Protein AF-A0A7C4ZW65-F1 (afdb_monomer_lite)

Structure (mmCIF, N/CA/C/O backbone):
data_AF-A0A7C4ZW65-F1
#
_entry.id   AF-A0A7C4ZW65-F1
#
loop_
_atom_site.group_PDB
_atom_site.id
_atom_site.type_symbol
_atom_site.label_atom_id
_atom_site.label_alt_id
_atom_site.label_comp_id
_atom_site.label_asym_id
_atom_site.label_entity_id
_atom_site.label_seq_id
_atom_site.pdbx_PDB_ins_code
_atom_site.Cartn_x
_atom_site.Cartn_y
_atom_site.Cartn_z
_atom_site.occupancy
_atom_site.B_iso_or_equiv
_atom_site.auth_seq_id
_atom_site.auth_comp_id
_atom_site.auth_asym_id
_atom_site.auth_atom_id
_atom_site.pdbx_PDB_model_num
ATOM 1 N N . MET A 1 1 ? -8.402 13.668 20.852 1.00 48.03 1 MET A N 1
ATOM 2 C CA . MET A 1 1 ? -8.066 12.377 20.219 1.00 48.03 1 MET A CA 1
ATOM 3 C C . MET A 1 1 ? -7.786 11.388 21.330 1.00 48.03 1 MET A C 1
ATOM 5 O O . MET A 1 1 ? -6.977 11.691 22.197 1.00 48.03 1 MET A O 1
ATOM 9 N N . THR A 1 2 ? -8.553 10.305 21.391 1.00 44.25 2 THR A N 1
ATOM 10 C CA . THR A 1 2 ? -8.448 9.251 22.409 1.00 44.25 2 THR A CA 1
ATOM 11 C C . THR A 1 2 ? -7.319 8.282 22.053 1.00 44.25 2 THR A C 1
ATOM 13 O O . THR A 1 2 ? -7.016 8.084 20.884 1.00 44.25 2 THR A O 1
ATOM 16 N N . VAL A 1 3 ? -6.696 7.667 23.058 1.00 61.88 3 VAL A N 1
ATOM 17 C CA . VAL A 1 3 ? -5.503 6.804 22.920 1.00 61.88 3 VAL A CA 1
ATOM 18 C C . VAL A 1 3 ? -5.680 5.665 21.896 1.00 61.88 3 VAL A C 1
ATOM 20 O O . VAL A 1 3 ? -4.721 5.285 21.232 1.00 61.88 3 VAL A O 1
ATOM 23 N N . THR A 1 4 ? -6.902 5.161 21.705 1.00 62.88 4 THR A N 1
ATOM 24 C CA . THR A 1 4 ? -7.236 4.117 20.720 1.00 62.88 4 THR A CA 1
ATOM 25 C C . THR A 1 4 ? -7.023 4.548 19.267 1.00 62.88 4 THR A C 1
ATOM 27 O O . THR A 1 4 ? -6.539 3.746 18.473 1.00 62.88 4 THR A O 1
ATOM 30 N N . SER A 1 5 ? -7.305 5.809 18.906 1.00 72.50 5 SER A N 1
ATOM 31 C CA . SER A 1 5 ? -7.116 6.268 17.521 1.00 72.50 5 SER A CA 1
ATOM 32 C C . SER A 1 5 ? -5.635 6.321 17.138 1.00 72.50 5 SER A C 1
ATOM 34 O O . SER A 1 5 ? -5.288 5.985 16.014 1.00 72.50 5 SER A O 1
ATOM 36 N N . ASP A 1 6 ? -4.750 6.666 18.080 1.00 86.44 6 ASP A N 1
ATOM 37 C CA . ASP A 1 6 ? -3.298 6.711 17.848 1.00 86.44 6 ASP A CA 1
ATOM 38 C C . ASP A 1 6 ? -2.697 5.309 17.632 1.00 86.44 6 ASP A C 1
ATOM 40 O O . ASP A 1 6 ? -1.821 5.126 16.787 1.00 86.44 6 ASP A O 1
ATOM 44 N N . VAL A 1 7 ? -3.195 4.290 18.344 1.00 93.81 7 VAL A N 1
ATOM 45 C CA . VAL A 1 7 ? -2.775 2.892 18.134 1.00 93.81 7 VAL A CA 1
ATOM 46 C C . VAL A 1 7 ? -3.217 2.388 16.761 1.00 93.81 7 VAL A C 1
ATOM 48 O O . VAL A 1 7 ? -2.389 1.863 16.014 1.00 93.81 7 VAL A O 1
ATOM 51 N N . ASN A 1 8 ? -4.485 2.594 16.398 1.00 95.38 8 ASN A N 1
ATOM 52 C CA . ASN A 1 8 ? -5.012 2.140 15.111 1.00 95.38 8 ASN A CA 1
ATOM 53 C C . ASN A 1 8 ? -4.321 2.873 13.944 1.00 95.38 8 ASN A C 1
ATOM 55 O O . ASN A 1 8 ? -3.942 2.247 12.956 1.00 95.38 8 ASN A O 1
ATOM 59 N N . GLU A 1 9 ? -4.065 4.181 14.068 1.00 96.56 9 GLU A N 1
ATOM 60 C CA . GLU A 1 9 ? -3.300 4.939 13.068 1.00 96.56 9 GLU A CA 1
ATOM 61 C C . GLU A 1 9 ? -1.874 4.398 12.891 1.00 96.56 9 GLU A C 1
ATOM 63 O O . GLU A 1 9 ? -1.397 4.298 11.759 1.00 96.56 9 GLU A O 1
ATOM 68 N N . LYS A 1 10 ? -1.194 4.013 13.980 1.00 96.75 10 LYS A N 1
ATOM 69 C CA . LYS A 1 10 ? 0.141 3.391 13.920 1.00 96.75 10 LYS A CA 1
ATOM 70 C C . LYS A 1 10 ? 0.119 2.022 13.244 1.00 96.75 10 LYS A C 1
ATOM 72 O O . LYS A 1 10 ? 1.019 1.736 12.458 1.00 96.75 10 LYS A O 1
ATOM 77 N N . GLN A 1 11 ? -0.894 1.198 13.506 1.00 96.25 11 GLN A N 1
ATOM 78 C CA . GLN A 1 11 ? -1.050 -0.103 12.847 1.00 96.25 11 GLN A CA 1
ATOM 79 C C . GLN A 1 11 ? -1.288 0.060 11.342 1.00 96.25 11 GLN A C 1
ATOM 81 O O . GLN A 1 11 ? -0.574 -0.531 10.535 1.00 96.25 11 GLN A O 1
ATOM 86 N N . VAL A 1 12 ? -2.217 0.940 10.959 1.00 97.56 12 VAL A N 1
ATOM 87 C CA . VAL A 1 12 ? -2.500 1.256 9.551 1.00 97.56 12 VAL A CA 1
ATOM 88 C C . VAL A 1 12 ? -1.262 1.828 8.861 1.00 97.56 12 VAL A C 1
ATOM 90 O O . VAL A 1 12 ? -0.955 1.454 7.730 1.00 97.56 12 VAL A O 1
ATOM 93 N N . ARG A 1 13 ? -0.504 2.693 9.546 1.00 98.00 13 ARG A N 1
ATOM 94 C CA . ARG A 1 13 ? 0.768 3.216 9.037 1.00 98.00 13 ARG A CA 1
ATOM 95 C C . ARG A 1 13 ? 1.753 2.095 8.733 1.00 98.00 13 ARG A C 1
ATOM 97 O O . ARG A 1 13 ? 2.300 2.081 7.637 1.00 98.00 13 ARG A O 1
ATOM 104 N N . ALA A 1 14 ? 1.940 1.163 9.665 1.00 97.38 14 ALA A N 1
ATOM 105 C CA . ALA A 1 14 ? 2.841 0.034 9.475 1.00 97.38 14 ALA A CA 1
ATOM 106 C C . ALA A 1 14 ? 2.431 -0.814 8.261 1.00 97.38 14 ALA A C 1
ATOM 108 O O . ALA A 1 14 ? 3.272 -1.096 7.414 1.00 97.38 14 ALA A O 1
ATOM 109 N N . VAL A 1 15 ? 1.139 -1.134 8.112 1.00 97.38 15 VAL A N 1
ATOM 110 C CA . VAL A 1 15 ? 0.624 -1.887 6.952 1.00 97.38 15 VAL A CA 1
ATOM 111 C C . VAL A 1 15 ? 0.922 -1.164 5.634 1.00 97.38 15 VAL A C 1
ATOM 113 O O . VAL A 1 15 ? 1.446 -1.772 4.700 1.00 97.38 15 VAL A O 1
ATOM 116 N N . ILE A 1 16 ? 0.642 0.141 5.557 1.00 98.12 16 ILE A N 1
ATOM 117 C CA . ILE A 1 16 ? 0.855 0.947 4.346 1.00 98.12 16 ILE A CA 1
ATOM 118 C C . ILE A 1 16 ? 2.348 1.079 4.013 1.00 98.12 16 ILE A C 1
ATOM 120 O O . ILE A 1 16 ? 2.740 0.967 2.850 1.00 98.12 16 ILE A O 1
ATOM 124 N N . GLU A 1 17 ? 3.195 1.321 5.013 1.00 97.25 17 GLU A N 1
ATOM 125 C CA . GLU A 1 17 ? 4.640 1.475 4.825 1.00 97.25 17 GLU A CA 1
ATOM 126 C C . GLU A 1 17 ? 5.306 0.147 4.435 1.00 97.25 17 GLU A C 1
ATOM 128 O O . GLU A 1 17 ? 6.181 0.143 3.562 1.00 97.25 17 GLU A O 1
ATOM 133 N N . SER A 1 18 ? 4.854 -0.977 5.003 1.00 97.38 18 SER A N 1
ATOM 134 C CA . SER A 1 18 ? 5.272 -2.324 4.602 1.00 97.38 18 SER A CA 1
ATOM 135 C C . SER A 1 18 ? 4.845 -2.657 3.175 1.00 97.38 18 SER A C 1
ATOM 137 O O . SER A 1 18 ? 5.672 -3.144 2.409 1.00 97.38 18 SER A O 1
ATOM 139 N N . TRP A 1 19 ? 3.611 -2.332 2.775 1.00 97.75 19 TRP A N 1
ATOM 140 C CA . TRP A 1 19 ? 3.165 -2.500 1.388 1.00 97.75 19 TRP A CA 1
ATOM 141 C C . TRP A 1 19 ? 4.011 -1.663 0.420 1.00 97.75 19 TRP A C 1
ATOM 143 O O . TRP A 1 19 ? 4.538 -2.190 -0.556 1.00 97.75 19 TRP A O 1
ATOM 153 N N . ALA A 1 20 ? 4.241 -0.381 0.722 1.00 96.19 20 ALA A N 1
ATOM 154 C CA . ALA A 1 20 ? 5.085 0.470 -0.116 1.00 96.19 20 ALA A CA 1
ATOM 155 C C . ALA A 1 20 ? 6.532 -0.048 -0.198 1.00 96.19 20 ALA A C 1
ATOM 157 O O . ALA A 1 20 ? 7.178 0.082 -1.237 1.00 96.19 20 ALA A O 1
ATOM 158 N N . LYS A 1 21 ? 7.053 -0.640 0.886 1.00 95.62 21 LYS A N 1
ATOM 159 C CA . LYS A 1 21 ? 8.354 -1.319 0.879 1.00 95.62 21 LYS A CA 1
ATOM 160 C C . LYS A 1 21 ? 8.347 -2.545 -0.032 1.00 95.62 21 LYS A C 1
ATOM 162 O O . LYS A 1 21 ? 9.254 -2.655 -0.846 1.00 95.62 21 LYS A O 1
ATOM 167 N N . ALA A 1 22 ? 7.332 -3.400 0.050 1.00 96.81 22 ALA A N 1
ATOM 168 C CA . ALA A 1 22 ? 7.219 -4.570 -0.815 1.00 96.81 22 ALA A CA 1
ATOM 169 C C . ALA A 1 22 ? 7.180 -4.179 -2.303 1.00 96.81 22 ALA A C 1
ATOM 171 O O . ALA A 1 22 ? 7.875 -4.782 -3.116 1.00 96.81 22 ALA A O 1
ATOM 172 N N . VAL A 1 23 ? 6.470 -3.096 -2.651 1.00 95.25 23 VAL A N 1
ATOM 173 C CA . VAL A 1 23 ? 6.490 -2.534 -4.014 1.00 95.25 23 VAL A CA 1
ATOM 174 C C . VAL A 1 23 ? 7.904 -2.130 -4.437 1.00 95.25 23 VAL A C 1
ATOM 176 O O . VAL A 1 23 ? 8.340 -2.484 -5.530 1.00 95.25 23 VAL A O 1
ATOM 179 N N . ARG A 1 24 ? 8.643 -1.412 -3.580 1.00 93.31 24 ARG A N 1
ATOM 180 C CA . ARG A 1 24 ? 10.032 -1.017 -3.874 1.00 93.31 24 ARG A CA 1
ATOM 181 C C . ARG A 1 24 ? 10.959 -2.214 -4.047 1.00 93.31 24 ARG A C 1
ATOM 183 O O . ARG A 1 24 ? 11.838 -2.163 -4.899 1.00 93.31 24 ARG A O 1
ATOM 190 N N . ASP A 1 25 ? 10.761 -3.260 -3.258 1.00 94.12 25 ASP A N 1
ATOM 191 C CA . ASP A 1 25 ? 11.608 -4.451 -3.268 1.00 94.12 25 ASP A CA 1
ATOM 192 C C . ASP A 1 25 ? 11.238 -5.444 -4.388 1.00 94.12 25 ASP A C 1
ATOM 194 O O . ASP A 1 25 ? 11.920 -6.453 -4.553 1.00 94.12 25 ASP A O 1
ATOM 198 N N . GLY A 1 26 ? 10.163 -5.193 -5.148 1.00 93.44 26 GLY A N 1
ATOM 199 C CA . GLY A 1 26 ? 9.636 -6.159 -6.118 1.00 93.44 26 GLY A CA 1
ATOM 200 C C . GLY A 1 26 ? 9.043 -7.415 -5.464 1.00 93.44 26 GLY A C 1
ATOM 201 O O . GLY A 1 26 ? 8.907 -8.451 -6.114 1.00 93.44 26 GLY A O 1
ATOM 202 N N . ASP A 1 27 ? 8.701 -7.342 -4.176 1.00 95.94 27 ASP A N 1
ATOM 203 C CA . ASP A 1 27 ? 8.162 -8.453 -3.397 1.00 95.94 27 ASP A CA 1
ATOM 204 C C . ASP A 1 27 ? 6.659 -8.602 -3.649 1.00 95.94 27 ASP A C 1
ATOM 206 O O . ASP A 1 27 ? 5.818 -8.029 -2.956 1.00 95.94 27 ASP A O 1
ATOM 210 N N . MET A 1 28 ? 6.319 -9.393 -4.666 1.00 96.62 28 MET A N 1
ATOM 211 C CA . MET A 1 28 ? 4.929 -9.646 -5.040 1.00 96.62 28 MET A CA 1
ATOM 212 C C . MET A 1 28 ? 4.110 -10.280 -3.907 1.00 96.62 28 MET A C 1
ATOM 214 O O . MET A 1 28 ? 2.928 -9.979 -3.771 1.00 96.62 28 MET A O 1
ATOM 218 N N . GLU A 1 29 ? 4.705 -11.131 -3.073 1.00 97.62 29 GLU A N 1
ATOM 219 C CA . GLU A 1 29 ? 3.969 -11.753 -1.969 1.00 97.62 29 GLU A CA 1
ATOM 220 C C . GLU A 1 29 ? 3.686 -10.724 -0.867 1.00 97.62 29 GLU A C 1
ATOM 222 O O . GLU A 1 29 ? 2.549 -10.614 -0.402 1.00 97.62 29 GLU A O 1
ATOM 227 N N . GLY A 1 30 ? 4.665 -9.878 -0.534 1.00 97.75 30 GLY A N 1
ATOM 228 C CA . GLY A 1 30 ? 4.485 -8.755 0.388 1.00 97.75 30 GLY A CA 1
ATOM 229 C C . GLY A 1 30 ? 3.468 -7.716 -0.099 1.00 97.75 30 GLY A C 1
ATOM 230 O O . GLY A 1 30 ? 2.693 -7.191 0.702 1.00 97.75 30 GLY A O 1
ATOM 231 N N . ILE A 1 31 ? 3.405 -7.455 -1.410 1.00 97.50 31 ILE A N 1
ATOM 232 C CA . ILE A 1 31 ? 2.401 -6.561 -2.010 1.00 97.50 31 ILE A CA 1
ATOM 233 C C . ILE A 1 31 ? 0.985 -7.098 -1.780 1.00 97.50 31 ILE A C 1
ATOM 235 O O . ILE A 1 31 ? 0.061 -6.325 -1.535 1.00 97.50 31 ILE A O 1
ATOM 239 N N . LEU A 1 32 ? 0.793 -8.414 -1.850 1.00 97.50 32 LEU A N 1
ATOM 240 C CA . LEU A 1 32 ? -0.532 -9.035 -1.825 1.00 97.50 32 LEU A CA 1
ATOM 241 C C . LEU A 1 32 ? -0.996 -9.440 -0.419 1.00 97.50 32 LEU A C 1
ATOM 243 O O . LEU A 1 32 ? -2.195 -9.626 -0.226 1.00 97.50 32 LEU A O 1
ATOM 247 N N . ALA A 1 33 ? -0.086 -9.526 0.554 1.00 96.25 33 ALA A N 1
ATOM 248 C CA . ALA A 1 33 ? -0.323 -10.117 1.873 1.00 96.25 33 ALA A CA 1
ATOM 249 C C . ALA A 1 33 ? -1.504 -9.524 2.668 1.00 96.25 33 ALA A C 1
ATOM 251 O O . ALA A 1 33 ? -2.249 -10.272 3.295 1.00 96.25 33 ALA A O 1
ATOM 252 N N . ASN A 1 34 ? -1.694 -8.201 2.638 1.00 95.62 34 ASN A N 1
ATOM 253 C CA . ASN A 1 34 ? -2.671 -7.495 3.486 1.00 95.62 34 ASN A CA 1
ATOM 254 C C . ASN A 1 34 ? -3.900 -6.996 2.711 1.00 95.62 34 ASN A C 1
ATOM 256 O O . ASN A 1 34 ? -4.485 -5.966 3.047 1.00 95.62 34 ASN A O 1
ATOM 260 N N . HIS A 1 35 ? -4.277 -7.702 1.645 1.00 96.44 35 HIS A N 1
ATOM 261 C CA . HIS A 1 35 ? -5.427 -7.347 0.824 1.00 96.44 35 HIS A CA 1
ATOM 262 C C . HIS A 1 35 ? -6.627 -8.245 1.096 1.00 96.44 35 HIS A C 1
ATOM 264 O O . HIS A 1 35 ? -6.515 -9.464 1.222 1.00 96.44 35 HIS A O 1
ATOM 270 N N . THR A 1 36 ? -7.811 -7.639 1.138 1.00 96.12 36 THR A N 1
ATOM 271 C CA . THR A 1 36 ? -9.053 -8.405 1.173 1.00 96.12 36 THR A CA 1
ATOM 272 C C . THR A 1 36 ? -9.293 -9.076 -0.187 1.00 96.12 36 THR A C 1
ATOM 274 O O . THR A 1 36 ? -8.947 -8.507 -1.228 1.00 96.12 36 THR A O 1
ATOM 277 N N . PRO A 1 37 ? -9.942 -10.257 -0.234 1.00 95.56 37 PRO A N 1
ATOM 278 C CA . PRO A 1 37 ? -10.224 -10.944 -1.499 1.00 95.56 37 PRO A CA 1
ATOM 279 C C . PRO A 1 37 ? -11.014 -10.100 -2.511 1.00 95.56 37 PRO A C 1
ATOM 281 O O . PRO A 1 37 ? -10.907 -10.321 -3.716 1.00 95.56 37 PRO A O 1
ATOM 284 N N . ASN A 1 38 ? -11.792 -9.135 -2.015 1.00 95.81 38 ASN A N 1
ATOM 285 C CA . ASN A 1 38 ? -12.630 -8.212 -2.774 1.00 95.81 38 ASN A CA 1
ATOM 286 C C . ASN A 1 38 ? -11.991 -6.825 -2.984 1.00 95.81 38 ASN A C 1
ATOM 288 O O . ASN A 1 38 ? -12.730 -5.850 -3.117 1.00 95.81 38 ASN A O 1
ATOM 292 N N . ILE A 1 39 ? -10.655 -6.708 -2.980 1.00 97.75 39 ILE A N 1
ATOM 293 C CA . ILE A 1 39 ? -9.981 -5.442 -3.301 1.00 97.75 39 ILE A CA 1
ATOM 294 C C . ILE A 1 39 ? -10.546 -4.824 -4.590 1.00 97.75 39 ILE A C 1
ATOM 296 O O . ILE A 1 39 ? -10.745 -5.507 -5.594 1.00 97.75 39 ILE A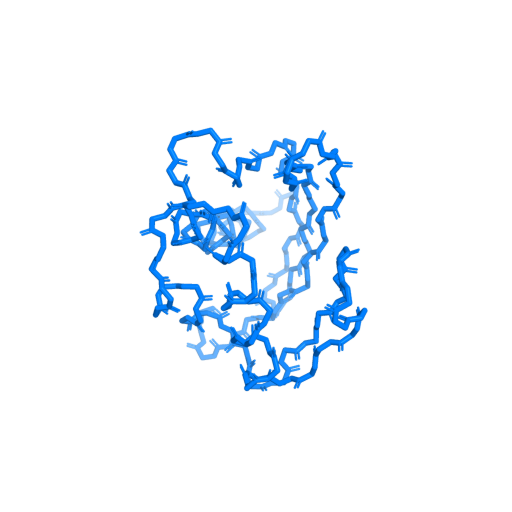 O 1
ATOM 300 N N . LEU A 1 40 ? -10.761 -3.513 -4.554 1.00 98.00 40 LEU A N 1
ATOM 301 C CA . LEU A 1 40 ? -11.078 -2.687 -5.707 1.00 98.00 40 LEU A CA 1
ATOM 302 C C . LEU A 1 40 ? -10.011 -1.602 -5.819 1.00 98.00 40 LEU A C 1
ATOM 304 O O . LEU A 1 40 ? -9.789 -0.848 -4.870 1.00 98.00 40 LEU A O 1
ATOM 308 N N . MET A 1 41 ? -9.379 -1.506 -6.982 1.00 97.56 41 MET A N 1
ATOM 309 C CA . MET A 1 41 ? -8.434 -0.442 -7.294 1.00 97.56 41 MET A CA 1
ATOM 310 C C . MET A 1 41 ? -8.904 0.345 -8.511 1.00 97.56 41 MET A C 1
ATOM 312 O O . MET A 1 41 ? -9.308 -0.247 -9.513 1.00 97.56 41 MET A O 1
ATOM 316 N N . TYR A 1 42 ? -8.788 1.671 -8.419 1.00 97.06 42 TYR A N 1
ATOM 317 C CA . TYR A 1 42 ? -8.804 2.563 -9.572 1.00 97.06 42 TYR A CA 1
ATOM 318 C C . TYR A 1 42 ? -7.378 3.035 -9.849 1.00 97.06 42 TYR A C 1
ATOM 320 O O . TYR A 1 42 ? -6.738 3.592 -8.955 1.00 97.06 42 TYR A O 1
ATOM 328 N N . ASP A 1 43 ? -6.879 2.770 -11.051 1.00 91.62 43 ASP A N 1
ATOM 329 C CA . ASP A 1 43 ? -5.464 2.908 -11.402 1.00 91.62 43 ASP A CA 1
ATOM 330 C C . ASP A 1 43 ? -5.196 4.146 -12.278 1.00 91.62 43 ASP A C 1
ATOM 332 O O . ASP A 1 43 ? -6.098 4.761 -12.851 1.00 91.62 43 ASP A O 1
ATOM 336 N N . VAL A 1 44 ? -3.924 4.525 -12.365 1.00 87.06 44 VAL A N 1
ATOM 337 C CA . VAL A 1 44 ? -3.396 5.592 -13.221 1.00 87.06 44 VAL A CA 1
ATOM 338 C C . VAL A 1 44 ? -3.282 5.112 -14.670 1.00 87.06 44 VAL A C 1
ATOM 340 O O . VAL A 1 44 ? -3.484 5.894 -15.599 1.00 87.06 44 VAL A O 1
ATOM 343 N N . VAL A 1 45 ? -2.965 3.829 -14.868 1.00 84.50 45 VAL A N 1
ATOM 344 C CA . VAL A 1 45 ? -2.816 3.192 -16.185 1.00 84.50 45 VAL A CA 1
ATOM 345 C C . VAL A 1 45 ? -3.963 2.219 -16.462 1.00 84.50 45 VAL A C 1
ATOM 347 O O . VAL A 1 45 ? -4.648 1.770 -15.551 1.00 84.50 45 VAL A O 1
ATOM 350 N N . ALA A 1 46 ? -4.205 1.888 -17.733 1.00 85.88 46 ALA A N 1
ATOM 351 C CA . ALA A 1 46 ? -5.218 0.894 -18.080 1.00 85.88 46 ALA A CA 1
ATOM 352 C C . ALA A 1 46 ? -4.803 -0.520 -17.605 1.00 85.88 46 ALA A C 1
ATOM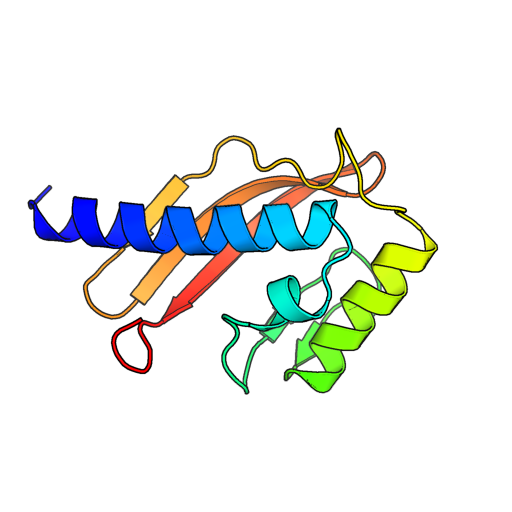 354 O O . ALA A 1 46 ? -3.634 -0.877 -17.760 1.00 85.88 46 ALA A O 1
ATOM 355 N N . PRO A 1 47 ? -5.743 -1.355 -17.120 1.00 92.31 47 PRO A N 1
ATOM 356 C CA . PRO A 1 47 ? -7.172 -1.077 -16.958 1.00 92.31 47 PRO A CA 1
ATOM 357 C C . PRO A 1 47 ? -7.453 -0.118 -15.790 1.00 92.31 47 PRO A C 1
ATOM 359 O O . PRO A 1 47 ? -6.954 -0.310 -14.689 1.00 92.31 47 PRO A O 1
ATOM 362 N N . PHE A 1 48 ? -8.320 0.878 -16.021 1.00 94.38 48 PHE A N 1
ATOM 363 C CA . PHE A 1 48 ? -8.646 1.901 -15.017 1.00 94.38 48 PHE A CA 1
ATOM 364 C C . PHE A 1 48 ? -9.228 1.315 -13.725 1.00 94.38 48 PHE A C 1
ATOM 366 O O . PHE A 1 48 ? -9.073 1.914 -12.672 1.00 94.38 48 PHE A O 1
ATOM 373 N N . GLN A 1 49 ? -9.896 0.163 -13.797 1.00 97.38 49 GLN A N 1
ATOM 374 C CA . GLN A 1 49 ? -10.512 -0.505 -12.656 1.00 97.38 49 GLN A CA 1
ATOM 375 C C . GLN A 1 49 ? -10.066 -1.966 -12.600 1.00 97.38 49 GLN A C 1
ATOM 377 O O . GLN A 1 49 ? -10.096 -2.664 -13.614 1.00 97.38 49 GLN A O 1
ATOM 382 N N . SER A 1 50 ? -9.682 -2.422 -11.408 1.00 97.81 50 SER A N 1
ATOM 383 C CA . SER A 1 50 ? -9.298 -3.808 -11.128 1.00 97.81 50 SER A CA 1
ATOM 384 C C . SER A 1 50 ? -10.019 -4.321 -9.885 1.00 97.81 50 SER A C 1
ATOM 386 O O . SER A 1 50 ? -9.887 -3.740 -8.808 1.00 97.81 50 SER A O 1
ATOM 388 N N . GLU A 1 51 ? -10.767 -5.414 -10.041 1.00 97.94 51 GLU A N 1
ATOM 389 C CA . GLU A 1 51 ? -11.551 -6.052 -8.979 1.00 97.94 51 GLU A CA 1
ATOM 390 C C . GLU A 1 51 ? -11.020 -7.446 -8.642 1.00 97.94 51 GLU A C 1
ATOM 392 O O . GLU A 1 51 ? -10.833 -8.299 -9.513 1.00 97.94 51 GLU A O 1
ATOM 397 N N . GLY A 1 52 ? -10.817 -7.683 -7.350 1.00 98.12 52 GLY A N 1
ATOM 398 C CA . GLY A 1 52 ? -10.327 -8.938 -6.808 1.00 98.12 52 GLY A CA 1
ATOM 399 C C . GLY A 1 52 ? -8.822 -9.146 -6.983 1.00 98.12 52 GLY A C 1
ATOM 400 O O . GLY A 1 52 ? -8.141 -8.509 -7.792 1.00 98.12 52 GLY A O 1
ATOM 401 N N . MET A 1 53 ? -8.295 -10.099 -6.215 1.00 97.88 53 MET A N 1
ATOM 402 C CA . MET A 1 53 ? -6.850 -10.342 -6.110 1.00 97.88 53 MET A CA 1
ATOM 403 C C . MET A 1 53 ? -6.179 -10.705 -7.436 1.00 97.88 53 MET A C 1
ATOM 405 O O . MET A 1 53 ? -5.040 -10.311 -7.677 1.00 97.88 53 MET A O 1
ATOM 409 N N . THR A 1 54 ? -6.868 -11.433 -8.318 1.00 97.75 54 THR A N 1
ATOM 410 C CA . THR A 1 54 ? -6.312 -11.805 -9.626 1.00 97.75 54 THR A CA 1
ATOM 411 C C . THR A 1 54 ? -6.127 -10.592 -10.534 1.00 97.75 54 THR A C 1
ATOM 413 O O . THR A 1 54 ? -5.104 -10.504 -11.208 1.00 97.75 54 THR A O 1
ATOM 416 N N . ALA A 1 55 ? -7.085 -9.658 -10.569 1.00 97.56 55 ALA A N 1
ATOM 417 C CA . ALA A 1 55 ? -6.948 -8.439 -11.364 1.00 97.56 55 ALA A CA 1
ATOM 418 C C . ALA A 1 55 ? -5.894 -7.509 -10.753 1.00 97.56 55 ALA A C 1
ATOM 420 O O . ALA A 1 55 ? -5.035 -7.010 -11.471 1.00 97.56 55 ALA A O 1
ATOM 421 N N . TYR A 1 56 ? -5.900 -7.364 -9.425 1.00 97.69 56 TYR A N 1
ATOM 422 C CA . TYR A 1 56 ? -4.917 -6.561 -8.702 1.00 97.69 56 TYR A CA 1
ATOM 423 C C . TYR A 1 56 ? -3.475 -7.066 -8.884 1.00 97.69 56 TYR A C 1
ATOM 425 O O . TYR A 1 56 ? -2.575 -6.276 -9.128 1.00 97.69 56 TYR A O 1
ATOM 433 N N . ARG A 1 57 ? -3.220 -8.382 -8.859 1.00 97.25 57 ARG A N 1
ATOM 434 C CA . ARG A 1 57 ? -1.873 -8.923 -9.138 1.00 97.25 57 ARG A CA 1
ATOM 435 C C . ARG A 1 57 ? -1.366 -8.513 -10.531 1.00 97.25 57 ARG A C 1
ATOM 437 O O . ARG A 1 57 ? -0.202 -8.147 -10.673 1.00 97.25 57 ARG A O 1
ATOM 444 N N . LYS A 1 58 ? -2.239 -8.520 -11.544 1.00 96.56 58 LYS A N 1
ATOM 445 C CA . LYS A 1 58 ? -1.872 -8.156 -12.924 1.00 96.56 58 LYS A CA 1
ATOM 446 C C . LYS A 1 58 ? -1.453 -6.693 -13.070 1.00 96.56 58 LYS A C 1
ATOM 448 O O . LYS A 1 58 ? -0.633 -6.395 -13.935 1.00 96.56 58 LYS A O 1
ATOM 453 N N . THR A 1 59 ? -1.978 -5.782 -12.247 1.00 95.06 59 THR A N 1
ATOM 454 C CA . THR A 1 59 ? -1.562 -4.370 -12.303 1.00 95.06 59 THR A CA 1
ATOM 455 C C . THR A 1 59 ? -0.111 -4.211 -11.861 1.00 95.06 59 THR A C 1
ATOM 457 O O . THR A 1 59 ? 0.637 -3.453 -12.472 1.00 95.06 59 THR A O 1
ATOM 460 N N . TRP A 1 60 ? 0.330 -4.995 -10.876 1.00 94.56 60 TRP A N 1
ATOM 461 C CA . TRP A 1 60 ? 1.727 -5.022 -10.443 1.00 94.56 60 TRP A CA 1
ATOM 462 C C . TRP A 1 60 ? 2.651 -5.697 -11.448 1.00 94.56 60 TRP A C 1
ATOM 464 O O . TRP A 1 60 ? 3.730 -5.180 -11.717 1.00 94.56 60 TRP A O 1
ATOM 474 N N . GLU A 1 61 ? 2.228 -6.810 -12.050 1.00 93.94 61 GLU A N 1
ATOM 475 C CA . GLU A 1 61 ? 2.971 -7.443 -13.149 1.00 93.94 61 GLU A CA 1
ATOM 476 C C . GLU A 1 61 ? 3.208 -6.460 -14.305 1.00 93.94 61 GLU A C 1
ATOM 478 O O . GLU A 1 61 ? 4.296 -6.439 -14.875 1.00 93.94 61 GLU A O 1
ATOM 483 N N . LEU A 1 62 ? 2.217 -5.618 -14.623 1.00 91.06 62 LEU A N 1
ATOM 484 C CA . LEU A 1 62 ? 2.355 -4.547 -15.608 1.00 91.06 62 LEU A CA 1
ATOM 485 C C . LEU A 1 62 ? 3.276 -3.430 -15.107 1.00 91.06 62 LEU A C 1
ATOM 487 O O . LEU A 1 62 ? 4.183 -3.021 -15.825 1.00 91.06 62 LEU A O 1
ATOM 491 N N . PHE A 1 63 ? 3.077 -2.950 -13.877 1.00 90.62 63 PHE A N 1
ATOM 492 C CA . PHE A 1 63 ? 3.904 -1.904 -13.272 1.00 90.62 63 PHE A CA 1
ATOM 493 C C . PHE A 1 63 ? 5.396 -2.262 -13.322 1.00 90.62 63 PHE A C 1
ATOM 495 O O . PHE A 1 63 ? 6.212 -1.447 -13.757 1.00 90.62 63 PHE A O 1
ATOM 502 N N . PHE A 1 64 ? 5.749 -3.501 -12.971 1.00 91.00 64 PHE A N 1
ATOM 503 C CA . PHE A 1 64 ? 7.136 -3.966 -12.957 1.00 91.00 64 PHE A CA 1
ATOM 504 C C . PHE A 1 64 ? 7.763 -4.148 -14.347 1.00 91.00 64 PHE A C 1
ATOM 506 O O . PHE A 1 64 ? 8.986 -4.207 -14.449 1.00 91.00 64 PHE A O 1
ATOM 513 N N . GLN A 1 65 ? 6.978 -4.158 -15.432 1.00 89.50 65 GLN A N 1
ATOM 514 C CA . GLN A 1 65 ? 7.534 -4.086 -16.794 1.00 89.50 65 GLN A CA 1
ATOM 515 C C . GLN A 1 65 ? 8.125 -2.705 -17.109 1.00 89.50 65 GLN A C 1
ATOM 517 O O . GLN A 1 65 ? 8.989 -2.595 -17.978 1.00 89.50 65 GLN A O 1
ATOM 522 N N . TYR A 1 66 ? 7.677 -1.658 -16.407 1.00 85.00 66 TYR A N 1
ATOM 523 C CA . TYR A 1 66 ? 8.056 -0.268 -16.675 1.00 85.00 66 TYR A CA 1
ATOM 524 C C . TYR A 1 66 ? 8.792 0.408 -15.510 1.00 85.00 66 TYR A C 1
ATOM 526 O O . TYR A 1 66 ? 9.430 1.440 -15.709 1.00 85.00 66 TYR A O 1
ATOM 534 N N . SER A 1 67 ? 8.715 -0.141 -14.297 1.00 82.88 67 SER A N 1
ATOM 535 C CA . SER A 1 67 ? 9.431 0.353 -13.121 1.00 82.88 67 SER A CA 1
ATOM 536 C C . SER A 1 67 ? 10.144 -0.809 -12.428 1.00 82.88 67 SER A C 1
ATOM 538 O O . SER A 1 67 ? 9.473 -1.656 -11.844 1.00 82.88 67 SER A O 1
ATOM 540 N N . PRO A 1 68 ? 11.488 -0.864 -12.427 1.00 76.19 68 PRO A N 1
ATOM 541 C CA . PRO A 1 68 ? 12.227 -1.970 -11.815 1.00 76.19 68 PRO A CA 1
ATOM 542 C C . PRO A 1 68 ? 12.225 -1.944 -10.272 1.00 76.19 68 PRO A C 1
ATOM 544 O O . PRO A 1 68 ? 12.959 -2.707 -9.651 1.00 76.19 68 PRO A O 1
ATOM 547 N N . GLY A 1 69 ? 11.439 -1.065 -9.638 1.00 79.75 69 GLY A N 1
ATOM 548 C CA . GLY A 1 69 ? 11.500 -0.832 -8.195 1.00 79.75 69 GLY A CA 1
ATOM 549 C C . GLY A 1 69 ? 12.786 -0.107 -7.779 1.00 79.75 69 GLY A C 1
ATOM 550 O O . GLY A 1 69 ? 13.355 0.667 -8.549 1.00 79.75 69 GLY A O 1
ATOM 551 N N . GLY A 1 70 ? 13.227 -0.341 -6.545 1.00 80.88 70 GLY A N 1
ATOM 552 C CA . GLY A 1 70 ? 14.474 0.188 -5.996 1.00 80.88 70 GLY A CA 1
ATOM 553 C C . GLY A 1 70 ? 14.371 1.554 -5.313 1.00 80.88 70 GLY A C 1
ATOM 554 O O . GLY A 1 70 ? 13.293 2.124 -5.107 1.00 80.88 70 GLY A O 1
ATOM 555 N N . GLU A 1 71 ? 15.535 2.066 -4.911 1.00 77.81 71 GLU A N 1
ATOM 556 C CA . GLU A 1 71 ? 15.665 3.330 -4.189 1.00 77.81 71 GLU A CA 1
ATOM 557 C C . GLU A 1 71 ? 15.104 4.496 -5.017 1.00 77.81 71 GLU A C 1
ATOM 559 O O . GLU A 1 71 ? 15.437 4.674 -6.185 1.00 77.81 71 GLU A O 1
ATOM 564 N N . GLY A 1 72 ? 14.212 5.287 -4.415 1.00 77.50 72 GLY A N 1
ATOM 565 C CA . GLY A 1 72 ? 13.542 6.401 -5.093 1.00 77.50 72 GLY A CA 1
ATOM 566 C C . GLY A 1 72 ? 12.181 6.058 -5.709 1.00 77.50 72 GLY A C 1
ATOM 567 O O . GLY A 1 72 ? 11.378 6.973 -5.906 1.00 77.50 72 GLY A O 1
ATOM 568 N N . SER A 1 73 ? 11.877 4.776 -5.944 1.00 84.62 73 SER A N 1
ATOM 569 C CA . SER A 1 73 ? 10.567 4.340 -6.444 1.00 84.62 73 SER A CA 1
ATOM 570 C C . SER A 1 73 ? 9.525 4.304 -5.325 1.00 84.62 73 SER A C 1
ATOM 572 O O . SER A 1 73 ? 9.853 4.069 -4.166 1.00 84.62 73 SER A O 1
ATOM 574 N N . PHE A 1 74 ? 8.256 4.554 -5.655 1.00 89.00 74 PHE A N 1
ATOM 575 C CA . PHE A 1 74 ? 7.106 4.327 -4.768 1.00 89.00 74 PHE A CA 1
ATOM 576 C C . PHE A 1 74 ? 7.235 4.904 -3.336 1.00 89.00 74 PHE A C 1
ATOM 578 O O . PHE A 1 74 ? 6.797 4.318 -2.341 1.00 89.00 74 PHE A O 1
ATOM 585 N N . ASN A 1 75 ? 7.863 6.076 -3.214 1.00 90.94 75 ASN A N 1
ATOM 586 C CA . ASN A 1 75 ? 8.018 6.778 -1.942 1.00 90.94 75 ASN A CA 1
ATOM 587 C C . ASN A 1 75 ? 6.742 7.545 -1.587 1.00 90.94 75 ASN A C 1
ATOM 589 O O . ASN A 1 75 ? 6.356 8.496 -2.272 1.00 90.94 75 ASN A O 1
ATOM 593 N N . LEU A 1 76 ? 6.107 7.148 -0.485 1.00 95.06 76 LEU A N 1
ATOM 594 C CA . LEU A 1 76 ? 4.952 7.851 0.057 1.00 95.06 76 LEU A CA 1
ATOM 595 C C . LEU A 1 76 ? 5.398 9.149 0.733 1.00 95.06 76 LEU A C 1
ATOM 597 O O . LEU A 1 76 ? 6.257 9.160 1.609 1.00 95.06 76 LEU A O 1
ATOM 601 N N . THR A 1 77 ? 4.764 10.251 0.355 1.00 95.88 77 THR A N 1
ATOM 602 C CA . THR A 1 77 ? 4.953 11.569 0.967 1.00 95.88 77 THR A CA 1
ATOM 603 C C . THR A 1 77 ? 3.611 12.105 1.441 1.00 95.88 77 THR A C 1
ATOM 605 O O . THR A 1 77 ? 2.569 11.831 0.842 1.00 95.88 77 THR A O 1
ATOM 608 N N . ASN A 1 78 ? 3.616 12.885 2.524 1.00 96.19 78 ASN A N 1
ATOM 609 C CA . ASN A 1 78 ? 2.400 13.456 3.115 1.00 96.19 78 ASN A CA 1
ATOM 610 C C . ASN A 1 78 ? 1.326 12.404 3.462 1.00 96.19 78 ASN A C 1
ATOM 612 O O . ASN A 1 78 ? 0.137 12.665 3.276 1.00 96.19 78 ASN A O 1
ATOM 616 N N . LEU A 1 79 ? 1.741 11.226 3.953 1.00 98.06 79 LEU A N 1
ATOM 617 C CA . LEU A 1 79 ? 0.826 10.175 4.403 1.00 98.06 79 LEU A CA 1
ATOM 618 C C . LEU A 1 79 ? 0.034 10.648 5.627 1.00 98.06 79 LEU A C 1
ATOM 620 O O . LEU A 1 79 ? 0.584 10.782 6.726 1.00 98.06 79 LEU A O 1
ATOM 624 N N . LYS A 1 80 ? -1.266 10.866 5.431 1.00 98.19 80 LYS A N 1
ATOM 625 C CA . LYS A 1 80 ? -2.234 11.145 6.493 1.00 98.19 80 LYS A CA 1
ATOM 626 C C . LYS A 1 80 ? -3.185 9.970 6.632 1.00 98.19 80 LYS A C 1
ATOM 628 O O . LYS A 1 80 ? -3.584 9.377 5.632 1.00 98.19 80 LYS A O 1
ATOM 633 N N . ILE A 1 81 ? -3.526 9.655 7.873 1.00 98.44 81 ILE A N 1
ATOM 634 C CA . ILE A 1 81 ? -4.340 8.502 8.238 1.00 98.44 81 ILE A CA 1
ATOM 635 C C . ILE A 1 81 ? -5.432 8.997 9.181 1.00 98.44 81 ILE A C 1
ATOM 637 O O . ILE A 1 81 ? -5.215 9.905 9.978 1.00 98.44 81 ILE A O 1
ATOM 641 N N . THR A 1 82 ? -6.620 8.428 9.050 1.00 97.25 82 THR A N 1
ATOM 642 C CA . THR A 1 82 ? -7.710 8.545 10.014 1.00 97.25 82 THR A CA 1
ATOM 643 C C . THR A 1 82 ? -8.240 7.142 10.243 1.00 97.25 82 THR A C 1
ATOM 645 O O . THR A 1 82 ? -8.688 6.499 9.294 1.00 97.25 82 THR A O 1
ATOM 648 N N . ALA A 1 83 ? -8.163 6.656 11.479 1.00 96.94 83 ALA A N 1
ATOM 649 C CA . ALA A 1 83 ? -8.527 5.286 11.821 1.00 96.94 83 ALA A CA 1
ATOM 650 C C . ALA A 1 83 ? -9.562 5.237 12.952 1.00 96.94 83 ALA A C 1
ATOM 652 O O . ALA A 1 83 ? -9.500 6.007 13.912 1.00 96.94 83 ALA A O 1
ATOM 653 N N . SER A 1 84 ? -10.508 4.309 12.824 1.00 95.06 84 SER A N 1
ATOM 654 C CA . SER A 1 84 ? -11.414 3.861 13.881 1.00 95.06 84 SER A CA 1
ATOM 655 C C . SER A 1 84 ? -11.048 2.432 14.298 1.00 95.06 84 SER A C 1
ATOM 657 O O . SER A 1 84 ? -9.996 1.925 13.913 1.00 95.06 84 SER A O 1
ATOM 659 N N . ASP A 1 85 ? -11.891 1.779 15.097 1.00 93.75 85 ASP A N 1
ATOM 660 C CA . ASP A 1 85 ? -11.663 0.397 15.538 1.00 93.75 85 ASP A CA 1
ATOM 661 C C . ASP A 1 85 ? -11.881 -0.647 14.431 1.00 93.75 85 ASP A C 1
ATOM 663 O O . ASP A 1 85 ? -11.395 -1.771 14.550 1.00 93.75 85 ASP A O 1
ATOM 667 N N . THR A 1 86 ? -12.613 -0.301 13.367 1.00 95.25 86 THR A N 1
ATOM 668 C CA . THR A 1 86 ? -13.019 -1.253 12.315 1.00 95.25 86 THR A CA 1
ATOM 669 C C . THR A 1 86 ? -12.678 -0.811 10.899 1.00 95.25 86 THR A C 1
ATOM 671 O O . THR A 1 86 ? -12.622 -1.652 10.004 1.00 95.25 86 THR A O 1
ATOM 674 N N . VAL A 1 87 ? -12.451 0.484 10.671 1.00 97.00 87 VAL A N 1
ATOM 675 C CA . VAL A 1 87 ? -12.135 1.035 9.348 1.00 97.00 87 VAL A CA 1
ATOM 676 C C . VAL A 1 87 ? -11.061 2.108 9.446 1.00 97.00 87 VAL A C 1
ATOM 678 O O . VAL A 1 87 ? -10.930 2.791 10.461 1.00 97.00 87 VAL A O 1
ATOM 681 N N . ALA A 1 88 ? -10.326 2.308 8.359 1.00 97.88 88 ALA A N 1
ATOM 682 C CA . ALA A 1 88 ? -9.420 3.432 8.222 1.00 97.88 88 ALA A CA 1
ATOM 683 C C . ALA A 1 88 ? -9.435 4.001 6.805 1.00 97.88 88 ALA A C 1
ATOM 685 O O . ALA A 1 88 ? -9.717 3.317 5.821 1.00 97.88 88 ALA A O 1
ATOM 686 N N . PHE A 1 89 ? -9.097 5.279 6.724 1.00 98.00 89 PHE A N 1
ATOM 687 C CA . PHE A 1 89 ? -8.857 5.997 5.488 1.00 98.00 89 PHE A CA 1
ATOM 688 C C . PHE A 1 89 ? -7.451 6.577 5.530 1.00 98.00 89 PHE A C 1
ATOM 690 O O . PHE A 1 89 ? -7.048 7.180 6.528 1.00 98.00 89 PHE A O 1
ATOM 697 N N . ALA A 1 90 ? -6.715 6.428 4.437 1.00 98.56 90 ALA A N 1
ATOM 698 C CA . ALA A 1 90 ? -5.416 7.054 4.286 1.00 98.56 90 ALA A CA 1
ATOM 699 C C . ALA A 1 90 ? -5.276 7.706 2.918 1.00 98.56 90 ALA A C 1
ATOM 701 O O . ALA A 1 90 ? -5.837 7.253 1.920 1.00 98.56 90 ALA A O 1
ATOM 702 N N . HIS A 1 91 ? -4.481 8.768 2.868 1.00 98.56 91 HIS A N 1
ATOM 703 C CA . HIS A 1 91 ? -4.099 9.383 1.611 1.00 98.56 91 HIS A CA 1
ATOM 704 C C . HIS A 1 91 ? -2.653 9.860 1.649 1.00 98.56 91 HIS A C 1
ATOM 706 O O . HIS A 1 91 ? -2.137 10.280 2.686 1.00 98.56 91 HIS A O 1
ATOM 712 N N . ALA A 1 92 ? -2.007 9.814 0.491 1.00 98.25 92 ALA A N 1
ATOM 713 C CA .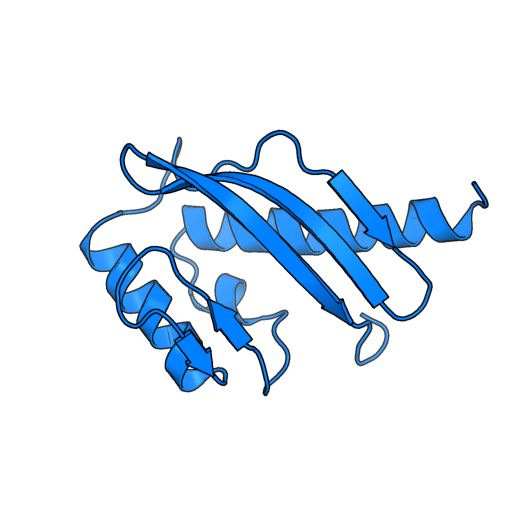 ALA A 1 92 ? -0.621 10.219 0.312 1.00 98.25 92 ALA A CA 1
ATOM 714 C C . ALA A 1 92 ? -0.410 10.777 -1.101 1.00 98.25 92 ALA A C 1
ATOM 716 O O . ALA A 1 92 ? -1.255 10.627 -1.986 1.00 98.25 92 ALA A O 1
ATOM 717 N N . ALA A 1 93 ? 0.733 11.414 -1.316 1.00 96.75 93 ALA A N 1
ATOM 71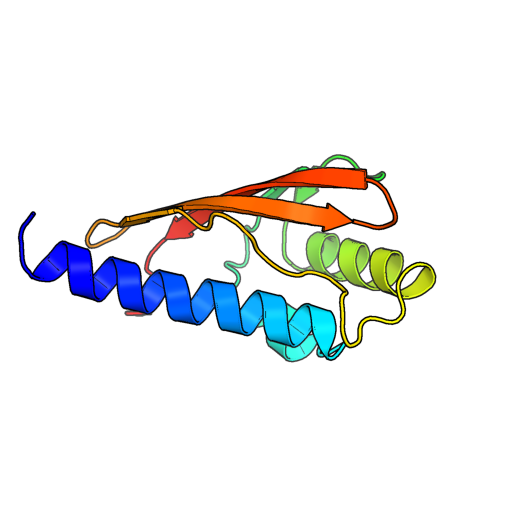8 C CA . ALA A 1 93 ? 1.269 11.648 -2.647 1.00 96.75 93 ALA A CA 1
ATOM 719 C C . ALA A 1 93 ? 2.434 10.687 -2.890 1.00 96.75 93 ALA A C 1
ATOM 721 O O . ALA A 1 93 ? 3.251 10.470 -1.994 1.00 96.75 93 ALA A O 1
ATOM 722 N N . LEU A 1 94 ? 2.543 10.162 -4.103 1.00 92.94 94 LEU A N 1
ATOM 723 C CA . LEU A 1 94 ? 3.724 9.429 -4.551 1.00 92.94 94 LEU A CA 1
ATOM 724 C C . LEU A 1 94 ? 4.037 9.764 -6.008 1.00 92.94 94 LEU A C 1
ATOM 726 O O . LEU A 1 94 ? 3.279 10.481 -6.667 1.00 92.94 94 LEU A O 1
ATOM 730 N N . LYS A 1 95 ? 5.176 9.273 -6.486 1.00 88.19 95 LYS A N 1
ATOM 731 C CA . LYS A 1 95 ? 5.549 9.339 -7.896 1.00 88.19 95 LYS A CA 1
ATOM 732 C C . LYS A 1 95 ? 5.358 7.971 -8.534 1.00 88.19 95 LYS A C 1
ATOM 734 O O . LYS A 1 95 ? 5.868 6.982 -8.009 1.00 88.19 95 LYS A O 1
ATOM 739 N N . VAL A 1 96 ? 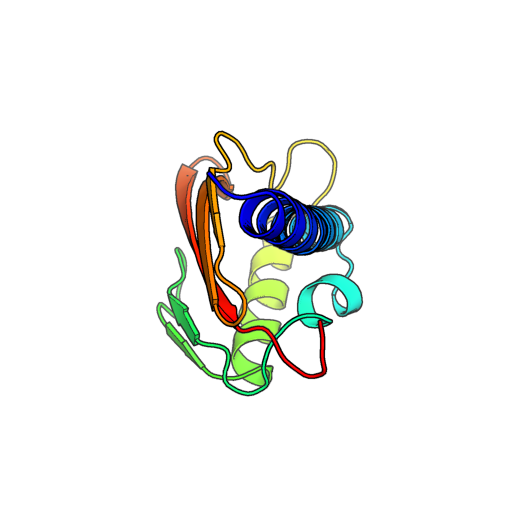4.627 7.941 -9.639 1.00 84.69 96 VAL A N 1
ATOM 740 C CA . VAL A 1 96 ? 4.496 6.778 -10.520 1.00 84.69 96 VAL A CA 1
ATOM 741 C C . VAL A 1 96 ? 5.078 7.211 -11.854 1.00 84.69 96 VAL A C 1
ATOM 743 O O . VAL A 1 96 ? 4.559 8.134 -12.479 1.00 84.69 96 VAL A O 1
ATOM 746 N N . PHE A 1 97 ? 6.194 6.595 -12.245 1.00 80.69 97 PHE A N 1
ATOM 747 C CA . PHE A 1 97 ? 7.057 7.128 -13.303 1.00 80.69 97 PHE A CA 1
ATOM 748 C C . PHE A 1 97 ? 7.465 8.579 -12.978 1.00 80.69 97 PHE A C 1
ATOM 750 O O . PHE A 1 97 ? 7.878 8.863 -11.851 1.00 80.69 97 PHE A O 1
ATOM 757 N N . GLU A 1 98 ? 7.319 9.501 -13.926 1.00 80.75 98 GLU A N 1
ATOM 758 C CA . GLU A 1 98 ? 7.621 10.926 -13.738 1.00 80.75 98 GLU A CA 1
ATOM 759 C C . GLU A 1 98 ? 6.440 11.730 -13.169 1.00 80.75 98 GLU A C 1
ATOM 761 O O . GLU A 1 98 ? 6.585 12.903 -12.819 1.00 80.75 98 GLU A O 1
ATOM 766 N N . GLU A 1 99 ? 5.271 11.103 -13.020 1.00 86.50 99 GLU A N 1
ATOM 767 C CA . GLU A 1 99 ? 4.046 11.795 -12.642 1.00 86.50 99 GLU A CA 1
ATOM 768 C C . GLU A 1 99 ? 3.794 11.747 -11.137 1.00 86.50 99 GLU A C 1
ATOM 770 O O . GLU A 1 99 ? 3.901 10.712 -10.469 1.00 86.50 99 GLU A O 1
ATOM 775 N N . LYS A 1 100 ? 3.401 12.898 -10.586 1.00 91.25 100 LYS A N 1
ATOM 776 C CA . LYS A 1 100 ? 2.947 12.989 -9.200 1.00 91.25 100 LYS A CA 1
ATOM 777 C C . LYS A 1 100 ? 1.483 12.583 -9.131 1.00 91.25 100 LYS A C 1
ATOM 779 O O . LYS A 1 100 ? 0.613 13.284 -9.640 1.00 91.25 100 LYS A O 1
ATOM 784 N N . VAL A 1 101 ? 1.206 11.511 -8.402 1.00 93.44 101 VAL A N 1
ATOM 785 C CA . VAL A 1 101 ? -0.147 10.977 -8.252 1.00 93.44 101 VAL A CA 1
ATOM 786 C C . VAL A 1 101 ? -0.622 11.066 -6.808 1.00 93.44 101 VAL A C 1
ATOM 788 O O . VAL A 1 101 ? 0.161 11.155 -5.855 1.00 93.44 101 VAL A O 1
ATOM 791 N N . ARG A 1 102 ? -1.945 11.076 -6.648 1.00 96.12 102 ARG A N 1
ATOM 792 C CA . ARG A 1 102 ? -2.612 10.989 -5.349 1.00 96.12 102 ARG A CA 1
ATOM 793 C C . ARG A 1 102 ? -2.982 9.534 -5.109 1.00 96.12 102 ARG A C 1
ATOM 795 O O . ARG A 1 102 ? -3.647 8.937 -5.944 1.00 96.12 102 ARG A O 1
ATOM 802 N N . LEU A 1 103 ? -2.603 9.010 -3.952 1.00 97.19 103 LEU A N 1
ATOM 803 C CA . LEU A 1 103 ? -3.045 7.710 -3.470 1.00 97.19 103 LEU A CA 1
ATOM 804 C C . LEU A 1 103 ? -4.127 7.906 -2.421 1.00 97.19 103 LEU A C 1
ATOM 806 O O . LEU A 1 103 ? -4.027 8.783 -1.561 1.00 97.19 103 LEU A O 1
ATOM 810 N N . THR A 1 104 ? -5.162 7.085 -2.496 1.00 98.00 104 THR A N 1
ATOM 811 C CA . THR A 1 104 ? -6.221 7.009 -1.498 1.00 98.00 104 THR A CA 1
ATOM 812 C C . THR A 1 104 ? -6.490 5.544 -1.201 1.00 98.00 104 THR A C 1
ATOM 814 O O . THR A 1 104 ? -6.625 4.748 -2.124 1.00 98.00 104 THR A O 1
ATOM 817 N N . LEU A 1 105 ? -6.531 5.197 0.081 1.00 98.38 105 LEU A N 1
ATOM 818 C CA . LEU A 1 105 ? -6.667 3.831 0.567 1.00 98.38 105 LEU A CA 1
ATOM 819 C C . LEU A 1 105 ? -7.847 3.765 1.534 1.00 98.38 105 LEU A C 1
ATOM 821 O O . LEU A 1 105 ? -7.923 4.553 2.481 1.00 98.38 105 LEU A O 1
ATOM 825 N N . GLY A 1 106 ? -8.747 2.818 1.289 1.00 98.25 106 GLY A N 1
ATOM 826 C CA . GLY A 1 106 ? -9.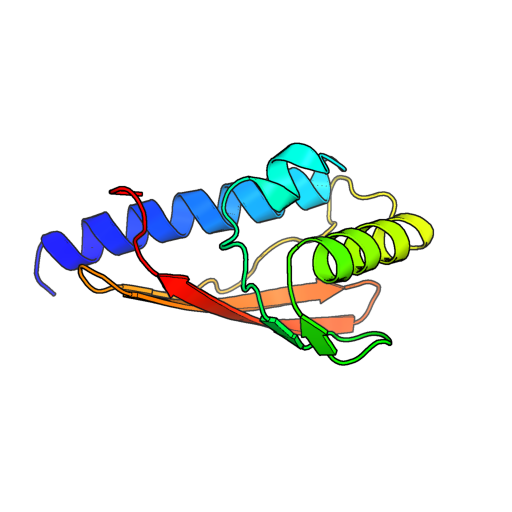745 2.378 2.255 1.00 98.25 106 GLY A CA 1
ATOM 827 C C . GLY A 1 106 ? -9.292 1.058 2.858 1.00 98.25 106 GLY A C 1
ATOM 828 O O . GLY A 1 106 ? -8.935 0.143 2.119 1.00 98.25 106 GLY A O 1
ATOM 829 N N . LEU A 1 107 ? -9.289 0.970 4.183 1.00 98.12 107 LEU A N 1
ATOM 830 C CA . LEU A 1 107 ? -8.909 -0.232 4.912 1.00 98.12 107 LEU A CA 1
ATOM 831 C C . LEU A 1 107 ? -10.044 -0.638 5.845 1.00 98.12 107 LEU A C 1
ATOM 833 O O . LEU A 1 107 ? -10.734 0.210 6.418 1.00 98.12 107 LEU A O 1
ATOM 837 N N . ILE A 1 108 ? -10.203 -1.943 6.013 1.00 97.00 108 ILE A N 1
ATOM 838 C CA . ILE A 1 108 ? -11.036 -2.538 7.052 1.00 97.00 108 ILE A CA 1
ATOM 839 C C . ILE A 1 108 ? -10.127 -3.332 7.980 1.00 97.00 108 ILE A C 1
ATOM 841 O O . ILE A 1 108 ? -9.129 -3.887 7.526 1.00 97.00 108 ILE A O 1
ATOM 845 N N . LYS A 1 109 ? -10.494 -3.413 9.255 1.00 94.88 109 LYS A N 1
ATOM 846 C CA . LYS A 1 109 ? -9.894 -4.374 10.173 1.00 94.88 109 LYS A CA 1
ATOM 847 C C . LYS A 1 109 ? -10.502 -5.747 9.901 1.00 94.88 109 LYS A C 1
ATOM 849 O O . LYS A 1 109 ? -11.727 -5.887 9.929 1.00 94.88 109 LYS A O 1
ATOM 854 N N . ALA A 1 110 ? -9.677 -6.749 9.635 1.00 91.38 110 ALA A N 1
ATOM 855 C CA . ALA A 1 110 ? -10.116 -8.107 9.335 1.00 91.38 110 ALA A CA 1
ATOM 856 C C . ALA A 1 110 ? -9.242 -9.116 10.080 1.00 91.38 110 ALA A C 1
ATOM 858 O O . ALA A 1 110 ? -8.026 -8.987 10.113 1.00 91.38 110 ALA A O 1
ATOM 859 N N . ASN A 1 111 ? -9.855 -10.152 10.664 1.00 83.50 111 ASN A N 1
ATOM 860 C CA . ASN A 1 111 ? -9.134 -11.185 11.424 1.00 83.50 111 ASN A CA 1
ATOM 861 C C . ASN A 1 111 ? -8.243 -10.603 12.546 1.00 83.50 111 ASN A C 1
ATOM 863 O O . ASN A 1 111 ? -7.133 -11.079 12.769 1.00 83.50 111 ASN A O 1
ATOM 867 N N . ASP A 1 112 ? -8.725 -9.548 13.212 1.00 76.31 112 ASP A N 1
ATOM 868 C CA . ASP A 1 112 ? -8.006 -8.774 14.237 1.00 76.31 112 ASP A CA 1
ATOM 869 C C . ASP A 1 112 ? -6.725 -8.050 13.771 1.00 76.31 112 ASP A C 1
ATOM 871 O O . ASP A 1 112 ? -5.999 -7.506 14.611 1.00 76.31 112 ASP A O 1
ATOM 875 N N . GLN A 1 113 ? -6.497 -7.959 12.455 1.00 62.47 113 GLN A N 1
ATOM 876 C CA . GLN A 1 113 ? -5.425 -7.187 11.815 1.00 62.47 113 GLN A CA 1
ATOM 877 C C . GLN A 1 113 ? -5.951 -5.972 11.051 1.00 62.47 113 GLN A C 1
ATOM 879 O O . GLN A 1 113 ? -7.062 -6.052 10.474 1.00 62.47 113 GLN A O 1
#

pLDDT: mean 91.74, std 9.87, range [44.25, 98.56]

Radius of gyration: 14.15 Å; chains: 1; bounding box: 29×25×41 Å

Foldseek 3Di:
DDPQFVVQQVVVVVLVVQLLVCLLVVNLCSVQVQDDQFDWDQDPDPPRIATGDVRVSVVSVVLCVPDVHHDQASDWAPWDKGDDQFKIKIKTWGDRPNDIDIDIDIDTQDPND

Sequence (113 aa):
MTVTSDVNEKQVRAVIESWAKAVRDGDMEGILANHTPNILMYDVVAPFQSEGMTAYRKTWELFFQYSPGGEGSFNLTNLKITASDTVAFAHAALKVFEEKVRLTLGLIKANDQ

Secondary structure (DSSP, 8-state):
--HHHHHHHHHHHHHHHHHHHHHHHT-HHHHHTT--TT-EEE-SSSSSEEEHHHHHHHHHHHHHHH----TTTT--EEEEEEE-SSEEEEEEEEEETTEEEEEEEEEE--TT-